Protein AF-A0A8T0YK72-F1 (afdb_monomer)

Sequence (171 aa):
MSLVPTEFSVIDPDNPVFKYQRIEADVVFGPHGKAESAHLMSRSHCRHVKTCTQYDDDDNNRLALYREMHGAYNKLGFDFPVVNTEVVSVFHGPELENRYKAALHVSIHSHHYVFLLGRLKDDSTRTSDPLVMETFVQIEDPAIFCKCMEWKHKKVEQLRRDYFAMTSAVM

Secondary structure (DSSP, 8-state):
--------EEE-TTSHHHHHHB-B-HHHHTTT--EEEEESS-HHHHHHSGGGGGGTT-GGGEEEE-HHHHHHHHTSSSSS--EEEEEEEEEEEEEETTEEEEEEEEEESSGGGHHHHTTB-TT-EE-SSTTEEEEEEEES-HHHHHHHHHHHHHHHHHHHHHHHHHHHHH-

Solvent-accessible surface area (backbone atoms only — not comparable to full-atom values): 9351 Å² total; per-residue (Å²): 135,86,81,72,79,78,90,58,50,77,44,55,77,88,36,67,51,43,70,30,24,26,54,55,28,71,75,78,31,56,99,77,51,59,31,29,48,39,57,38,44,43,56,68,55,15,71,72,36,79,94,35,41,80,44,54,86,35,69,48,25,43,35,24,28,48,65,67,59,39,17,33,50,69,32,54,95,45,96,41,41,41,35,47,47,46,78,74,47,69,55,91,60,59,78,52,96,72,13,27,41,33,36,27,40,44,33,43,76,48,80,91,51,48,70,61,65,75,42,36,30,90,87,41,42,80,52,95,48,93,51,33,33,37,41,55,32,42,34,75,44,66,69,58,25,52,54,20,36,52,50,31,33,55,50,40,54,48,47,39,51,55,49,53,55,52,57,63,73,76,109

Structure (mmCIF, N/CA/C/O backbone):
data_AF-A0A8T0YK72-F1
#
_entry.id   AF-A0A8T0YK72-F1
#
loop_
_atom_site.group_PDB
_atom_site.id
_atom_site.type_symbol
_atom_site.label_atom_id
_atom_site.label_alt_id
_atom_site.label_comp_id
_atom_site.label_asym_id
_atom_site.label_entity_id
_atom_site.label_seq_id
_atom_site.pdbx_PDB_ins_code
_atom_site.Cartn_x
_atom_site.Cartn_y
_atom_site.Cartn_z
_atom_site.occupancy
_atom_site.B_iso_or_equiv
_atom_site.auth_seq_id
_atom_site.auth_comp_id
_atom_site.auth_asym_id
_atom_site.auth_atom_id
_atom_site.pdbx_PDB_model_num
ATOM 1 N N . MET A 1 1 ? 28.582 -2.092 -0.113 1.00 34.97 1 MET A N 1
ATOM 2 C CA . MET A 1 1 ? 27.130 -2.367 -0.085 1.00 34.97 1 MET A CA 1
ATOM 3 C C . MET A 1 1 ? 26.725 -2.582 1.362 1.00 34.97 1 MET A C 1
ATOM 5 O O . MET A 1 1 ? 27.081 -3.604 1.929 1.00 34.97 1 MET A O 1
ATOM 9 N N . SER A 1 2 ? 26.086 -1.595 1.992 1.00 30.28 2 SER A N 1
ATOM 10 C CA . SER A 1 2 ? 25.522 -1.785 3.332 1.00 30.28 2 SER A CA 1
ATOM 11 C C . SER A 1 2 ? 24.206 -2.539 3.170 1.00 30.28 2 SER A C 1
ATOM 13 O O . SER A 1 2 ? 23.229 -1.974 2.680 1.00 30.28 2 SER A O 1
ATOM 15 N N . LEU A 1 3 ? 24.204 -3.831 3.499 1.00 39.84 3 LEU A N 1
ATOM 16 C CA . LEU A 1 3 ? 22.980 -4.600 3.700 1.00 39.84 3 LEU A CA 1
ATOM 17 C C . LEU A 1 3 ? 22.368 -4.109 5.011 1.00 39.84 3 LEU A C 1
ATOM 19 O O . LEU A 1 3 ? 22.617 -4.681 6.068 1.00 39.84 3 LEU A O 1
ATOM 23 N N . VAL A 1 4 ? 21.608 -3.015 4.959 1.00 42.59 4 VAL A N 1
ATOM 24 C CA . VAL A 1 4 ? 20.663 -2.725 6.037 1.00 42.59 4 VAL A CA 1
ATOM 25 C C . VAL A 1 4 ? 19.636 -3.855 5.964 1.00 42.59 4 VAL A C 1
ATOM 27 O O . VAL A 1 4 ? 18.968 -3.965 4.929 1.00 42.59 4 VAL A O 1
ATOM 30 N N . PRO A 1 5 ? 19.530 -4.736 6.977 1.00 42.62 5 PRO A N 1
ATOM 31 C CA . PRO A 1 5 ? 18.497 -5.755 6.979 1.00 42.62 5 PRO A CA 1
ATOM 32 C C . PRO A 1 5 ? 17.178 -5.007 6.879 1.00 42.62 5 PRO A C 1
ATOM 34 O O . PRO A 1 5 ? 16.877 -4.144 7.705 1.00 42.62 5 PRO A O 1
ATOM 37 N N . THR A 1 6 ? 16.424 -5.263 5.820 1.00 51.03 6 THR A N 1
ATOM 38 C CA . THR A 1 6 ? 15.065 -4.750 5.768 1.00 51.03 6 THR A CA 1
ATOM 39 C C . THR A 1 6 ? 14.299 -5.563 6.801 1.00 51.03 6 THR A C 1
ATOM 41 O O . THR A 1 6 ? 14.058 -6.745 6.584 1.00 51.03 6 THR A O 1
ATOM 44 N N . GLU A 1 7 ? 14.009 -4.979 7.965 1.00 63.78 7 GLU A N 1
ATOM 45 C CA . GLU A 1 7 ? 13.129 -5.598 8.957 1.00 63.78 7 GLU A CA 1
ATOM 46 C C . GLU A 1 7 ? 11.706 -5.590 8.397 1.00 63.78 7 GLU A C 1
ATOM 48 O O . GLU A 1 7 ? 10.920 -4.687 8.667 1.00 63.78 7 GLU A O 1
ATOM 53 N N . PHE A 1 8 ? 11.394 -6.580 7.571 1.00 70.19 8 PHE A N 1
ATOM 54 C CA . PHE A 1 8 ? 10.028 -6.919 7.221 1.00 70.19 8 PHE A CA 1
ATOM 55 C C . PHE A 1 8 ? 9.645 -8.190 7.960 1.00 70.19 8 PHE A C 1
ATOM 57 O O . PHE A 1 8 ? 10.451 -9.111 8.110 1.00 70.19 8 PHE A O 1
ATOM 64 N N . SER A 1 9 ? 8.414 -8.233 8.451 1.00 83.38 9 SER A N 1
ATOM 65 C CA . SER A 1 9 ? 7.821 -9.478 8.914 1.00 83.38 9 SER A CA 1
ATOM 66 C C . SER A 1 9 ? 7.068 -10.113 7.762 1.00 83.38 9 SER A C 1
ATOM 68 O O . SER A 1 9 ? 6.459 -9.439 6.933 1.00 83.38 9 SER A O 1
ATOM 70 N N . VAL A 1 10 ? 7.127 -11.432 7.709 1.00 89.88 10 VAL A N 1
ATOM 71 C CA . VAL A 1 10 ? 6.297 -12.209 6.807 1.00 89.88 10 VAL A CA 1
ATOM 72 C C . VAL A 1 10 ? 4.983 -12.501 7.523 1.00 89.88 10 VAL A C 1
ATOM 74 O O . VAL A 1 10 ? 5.008 -12.867 8.698 1.00 89.88 10 VAL A O 1
ATOM 77 N N . ILE A 1 11 ? 3.858 -12.315 6.839 1.00 90.56 11 ILE A N 1
ATOM 78 C CA . ILE A 1 11 ? 2.520 -12.533 7.392 1.00 90.56 11 ILE A CA 1
ATOM 79 C C . ILE A 1 11 ? 1.804 -13.650 6.638 1.00 90.56 11 ILE A C 1
ATOM 81 O O . ILE A 1 11 ? 1.929 -13.784 5.417 1.00 90.56 11 ILE A O 1
ATOM 85 N N . ASP A 1 12 ? 1.074 -14.460 7.398 1.00 87.62 12 ASP A N 1
ATOM 86 C CA . ASP A 1 12 ? 0.291 -15.573 6.873 1.00 87.62 12 ASP A CA 1
ATOM 87 C C . ASP A 1 12 ? -1.032 -15.084 6.254 1.00 87.62 12 ASP A C 1
ATOM 89 O O . ASP A 1 12 ? -1.511 -14.004 6.614 1.00 87.62 12 ASP A O 1
ATOM 93 N N . PRO A 1 13 ? -1.659 -15.870 5.359 1.00 86.56 13 PRO A N 1
ATOM 94 C CA . PRO A 1 13 ? -2.922 -15.491 4.723 1.00 86.56 13 PRO A CA 1
ATOM 95 C C . PRO A 1 13 ? -4.079 -15.207 5.694 1.00 86.56 13 PRO A C 1
ATOM 97 O O . PRO A 1 13 ? -4.943 -14.387 5.395 1.00 86.56 13 PRO A O 1
ATOM 100 N N . ASP A 1 14 ? -4.080 -15.836 6.873 1.00 88.19 14 ASP A N 1
ATOM 101 C CA . ASP A 1 14 ? -5.103 -15.617 7.906 1.00 88.19 14 ASP A CA 1
ATOM 102 C C . ASP A 1 14 ? -4.884 -14.320 8.709 1.00 88.19 14 ASP A C 1
ATOM 104 O O . ASP A 1 14 ? -5.720 -13.938 9.530 1.00 88.19 14 ASP A O 1
ATOM 108 N N . ASN A 1 15 ? -3.765 -13.619 8.497 1.00 92.38 15 ASN A N 1
ATOM 109 C CA . ASN A 1 15 ? -3.479 -12.364 9.180 1.00 92.38 15 ASN A CA 1
ATOM 110 C C . ASN A 1 15 ? -4.434 -11.244 8.695 1.00 92.38 15 ASN A C 1
ATOM 112 O O . ASN A 1 15 ? -4.594 -11.063 7.482 1.00 92.38 15 ASN A O 1
ATOM 116 N N . PRO A 1 16 ? -5.016 -10.427 9.597 1.00 93.69 16 PRO A N 1
ATOM 117 C CA . PRO A 1 16 ? -5.912 -9.333 9.213 1.00 93.69 16 PRO A CA 1
ATOM 118 C C . PRO A 1 16 ? -5.304 -8.342 8.211 1.00 93.69 16 PRO A C 1
ATOM 120 O O . PRO A 1 16 ? -5.992 -7.900 7.290 1.00 93.69 16 PRO A O 1
ATOM 123 N N . VAL A 1 17 ? -4.009 -8.034 8.320 1.00 95.44 17 VAL A N 1
ATOM 124 C CA . VAL A 1 17 ? -3.311 -7.151 7.373 1.00 95.44 17 VAL A CA 1
ATOM 125 C C . VAL A 1 17 ? -3.292 -7.765 5.971 1.00 95.44 17 VAL A C 1
ATOM 127 O O . VAL A 1 17 ? -3.495 -7.049 4.993 1.00 95.44 17 VAL A O 1
ATOM 130 N N . PHE A 1 18 ? -3.121 -9.085 5.844 1.00 95.06 18 PHE A N 1
ATOM 131 C CA . PHE A 1 18 ? -3.211 -9.762 4.547 1.00 95.06 18 PHE A CA 1
ATOM 132 C C . PHE A 1 18 ? -4.634 -9.722 3.986 1.00 95.06 18 PHE A C 1
ATOM 134 O O . PHE A 1 18 ? -4.842 -9.318 2.841 1.00 95.06 18 PHE A O 1
ATOM 141 N N . LYS A 1 19 ? -5.624 -10.095 4.802 1.00 93.69 19 LYS A N 1
ATOM 142 C CA . LYS A 1 19 ? -7.023 -10.183 4.369 1.00 93.69 19 LYS A CA 1
ATOM 143 C C . LYS A 1 19 ? -7.584 -8.825 3.936 1.00 93.69 19 LYS A C 1
ATOM 145 O O . LYS A 1 19 ? -8.296 -8.740 2.937 1.00 93.69 19 LYS A O 1
ATOM 150 N N . TYR A 1 20 ? -7.249 -7.762 4.665 1.00 96.38 20 TYR A N 1
ATOM 151 C CA . TYR A 1 20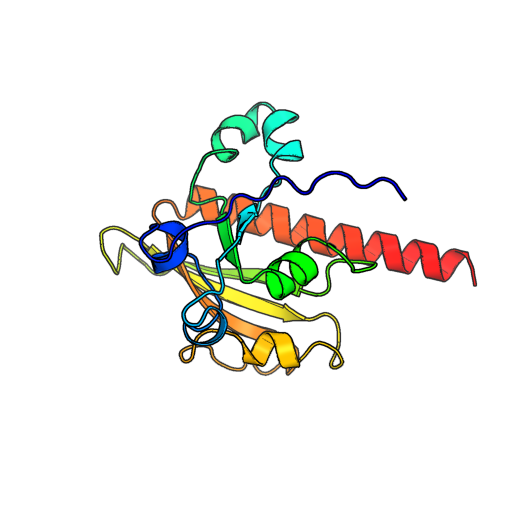 ? -7.904 -6.462 4.521 1.00 96.38 20 TYR A CA 1
ATOM 152 C C . TYR A 1 20 ? -7.025 -5.381 3.891 1.00 96.38 20 TYR A C 1
ATOM 154 O O . TYR A 1 20 ? -7.535 -4.522 3.173 1.00 96.38 20 TYR A O 1
ATOM 162 N N . GLN A 1 21 ? -5.708 -5.435 4.096 1.00 97.25 21 GLN A N 1
ATOM 163 C CA . GLN A 1 21 ? -4.766 -4.370 3.723 1.00 97.25 21 GLN A CA 1
ATOM 164 C C . GLN A 1 21 ? -3.734 -4.810 2.682 1.00 97.25 21 GLN A C 1
ATOM 166 O O . GLN A 1 21 ? -2.643 -4.258 2.566 1.00 97.25 21 GLN A O 1
ATOM 171 N N . ARG A 1 22 ? -4.080 -5.806 1.879 1.00 96.62 22 ARG A N 1
ATOM 172 C CA . ARG A 1 22 ? -3.353 -6.162 0.663 1.00 96.62 22 ARG A CA 1
ATOM 173 C C . ARG A 1 22 ? -3.847 -5.341 -0.520 1.00 96.62 22 ARG A C 1
ATOM 175 O O . ARG A 1 22 ? -5.020 -4.987 -0.542 1.00 96.62 22 ARG A O 1
ATOM 182 N N . ILE A 1 23 ? -3.001 -5.103 -1.520 1.00 97.75 23 ILE A N 1
ATOM 183 C CA . ILE A 1 23 ? -3.393 -4.460 -2.796 1.00 97.75 23 ILE A CA 1
ATOM 184 C C . ILE A 1 23 ? -3.250 -5.377 -4.022 1.00 97.75 23 ILE A C 1
ATOM 186 O O . ILE A 1 23 ? -3.804 -5.082 -5.075 1.00 97.75 23 ILE A O 1
ATOM 190 N N . GLU A 1 24 ? -2.523 -6.485 -3.892 1.00 97.31 24 GLU A N 1
ATOM 191 C CA . GLU A 1 24 ? -2.301 -7.481 -4.948 1.00 97.31 24 GLU A CA 1
ATOM 192 C C . GLU A 1 24 ? -3.342 -8.612 -4.914 1.00 97.31 24 GLU A C 1
ATOM 194 O O . GLU A 1 24 ? -3.945 -8.866 -3.874 1.00 97.31 24 GLU A O 1
ATOM 199 N N . ALA A 1 25 ? -3.554 -9.298 -6.038 1.00 95.38 25 ALA A N 1
ATOM 200 C CA . ALA A 1 25 ? -4.477 -10.429 -6.158 1.00 95.38 25 ALA A CA 1
ATOM 201 C C . ALA A 1 25 ? -3.976 -11.699 -5.434 1.00 95.38 25 ALA A C 1
ATOM 203 O O . ALA A 1 25 ? -2.774 -11.889 -5.243 1.00 95.38 25 ALA A O 1
ATOM 204 N N . ASP A 1 26 ? -4.885 -12.619 -5.074 1.00 92.06 26 ASP A N 1
ATOM 205 C CA . ASP A 1 26 ? -4.550 -13.853 -4.319 1.00 92.06 26 ASP A CA 1
ATOM 206 C C . ASP A 1 26 ? -3.592 -14.760 -5.070 1.00 92.06 26 ASP A C 1
ATOM 208 O O . ASP A 1 26 ? -2.653 -15.311 -4.490 1.00 92.06 26 ASP A O 1
ATOM 212 N N . VAL A 1 27 ? -3.766 -14.836 -6.387 1.00 91.38 27 VAL A N 1
ATOM 213 C CA . VAL A 1 27 ? -2.925 -15.648 -7.265 1.00 91.38 27 VAL A CA 1
ATOM 214 C C . VAL A 1 27 ? -1.447 -15.247 -7.219 1.00 91.38 27 VAL A C 1
ATOM 216 O O . VAL A 1 27 ? -0.590 -16.098 -7.445 1.00 91.38 27 VAL A O 1
ATOM 219 N N . VAL A 1 28 ? -1.130 -13.993 -6.868 1.00 91.81 28 VAL A N 1
ATOM 220 C CA . VAL A 1 28 ? 0.257 -13.509 -6.747 1.00 91.81 28 VAL A CA 1
ATOM 221 C C . VAL A 1 28 ? 0.996 -14.223 -5.614 1.00 91.81 28 VAL A C 1
ATOM 223 O O . VAL A 1 28 ? 2.198 -14.464 -5.709 1.00 91.81 28 VAL A O 1
ATOM 226 N N . PHE A 1 29 ? 0.277 -14.598 -4.556 1.00 90.75 29 PHE A N 1
ATOM 227 C CA . PHE A 1 29 ? 0.847 -15.266 -3.391 1.00 90.75 29 PHE A CA 1
ATOM 228 C C . PHE A 1 29 ? 0.832 -16.791 -3.557 1.00 90.75 29 PHE A C 1
ATOM 230 O O . PHE A 1 29 ? 1.713 -17.464 -3.040 1.00 90.75 29 PHE A O 1
ATOM 237 N N . GLY A 1 30 ? -0.074 -17.362 -4.357 1.00 78.38 30 GLY A N 1
ATOM 238 C CA . GLY A 1 30 ? -0.092 -18.803 -4.634 1.00 78.38 30 GLY A CA 1
ATOM 239 C C . GLY A 1 30 ? -0.092 -19.678 -3.359 1.00 78.38 30 GLY A C 1
ATOM 240 O O . GLY A 1 30 ? -0.423 -19.205 -2.275 1.00 78.38 30 GLY A O 1
ATOM 241 N N . PRO A 1 31 ? 0.285 -20.968 -3.444 1.00 69.31 31 PRO A N 1
ATOM 242 C CA . PRO A 1 31 ? 0.279 -21.871 -2.284 1.00 69.31 31 PRO A CA 1
ATOM 243 C C . PRO A 1 31 ? 1.476 -21.692 -1.330 1.00 69.31 31 PRO A C 1
ATOM 245 O O . PRO A 1 31 ? 1.493 -22.273 -0.246 1.00 69.31 31 PRO A O 1
ATOM 248 N N . HIS A 1 32 ? 2.510 -20.947 -1.737 1.00 62.41 32 HIS A N 1
ATOM 249 C CA . HIS A 1 32 ? 3.785 -20.849 -1.007 1.00 62.41 32 HIS A CA 1
ATOM 250 C C . HIS A 1 32 ? 4.344 -19.429 -0.896 1.00 62.41 32 HIS A C 1
ATOM 252 O O . HIS A 1 32 ? 5.274 -19.197 -0.121 1.00 62.41 32 HIS A O 1
ATOM 258 N N . GLY A 1 33 ? 3.839 -18.491 -1.692 1.00 66.38 33 GLY A N 1
ATOM 259 C CA . GLY A 1 33 ? 4.234 -17.097 -1.607 1.00 66.38 33 GLY A CA 1
ATOM 260 C C . GLY A 1 33 ? 3.664 -16.498 -0.335 1.00 66.38 33 GLY A C 1
ATOM 261 O O . GLY A 1 33 ? 2.507 -16.706 0.024 1.00 66.38 33 GLY A O 1
ATOM 262 N N . LYS A 1 34 ? 4.520 -15.777 0.376 1.00 85.81 34 LYS A N 1
ATOM 263 C CA . LYS A 1 34 ? 4.158 -15.135 1.628 1.00 85.81 34 LYS A CA 1
ATOM 264 C C . LYS A 1 34 ? 4.135 -13.632 1.422 1.00 85.81 34 LYS A C 1
ATOM 266 O O . LYS A 1 34 ? 4.964 -13.099 0.682 1.00 85.81 34 LYS A O 1
ATOM 271 N N . ALA A 1 35 ? 3.184 -12.964 2.059 1.00 93.75 35 ALA A N 1
ATOM 272 C CA . ALA A 1 35 ? 3.159 -11.516 2.062 1.00 93.75 35 ALA A CA 1
ATOM 273 C C . ALA A 1 35 ? 4.162 -10.971 3.071 1.00 93.75 35 ALA A C 1
ATOM 275 O O . ALA A 1 35 ? 4.370 -11.534 4.145 1.00 93.75 35 ALA A O 1
ATOM 276 N N . GLU A 1 36 ? 4.767 -9.851 2.721 1.00 94.69 36 GLU A N 1
ATOM 277 C CA . GLU A 1 36 ? 5.591 -9.056 3.610 1.00 94.69 36 GLU A CA 1
ATOM 278 C C . GLU A 1 36 ? 4.731 -7.914 4.167 1.00 94.69 36 GLU A C 1
ATOM 280 O O . GLU A 1 36 ? 3.979 -7.260 3.439 1.00 94.69 36 GLU A O 1
ATOM 285 N N . SER A 1 37 ? 4.826 -7.688 5.477 1.00 94.25 37 SER A N 1
ATOM 286 C CA . SER A 1 37 ? 4.214 -6.551 6.158 1.00 94.25 37 SER A CA 1
ATOM 287 C C . SER A 1 37 ? 5.046 -5.308 5.864 1.00 94.25 37 SER A C 1
ATOM 289 O O . SER A 1 37 ? 6.098 -5.076 6.466 1.00 94.25 37 SER A O 1
ATOM 291 N N . ALA A 1 38 ? 4.597 -4.526 4.890 1.00 95.12 38 ALA A N 1
ATOM 292 C CA . ALA A 1 38 ? 5.262 -3.313 4.461 1.00 95.12 38 ALA A CA 1
ATOM 293 C C . ALA A 1 38 ? 4.779 -2.126 5.298 1.00 95.12 38 ALA A C 1
ATOM 295 O O . ALA A 1 38 ? 3.615 -1.731 5.219 1.00 95.12 38 ALA A O 1
ATOM 296 N N . HIS A 1 39 ? 5.680 -1.523 6.074 1.00 95.88 39 HIS A N 1
ATOM 297 C CA . HIS A 1 39 ? 5.412 -0.255 6.752 1.00 95.88 39 HIS A CA 1
ATOM 298 C C . HIS A 1 39 ? 5.133 0.870 5.753 1.00 95.88 39 HIS A C 1
ATOM 300 O O . HIS A 1 39 ? 5.925 1.109 4.837 1.00 95.88 39 HIS A O 1
ATOM 306 N N . LEU A 1 40 ? 4.063 1.624 6.002 1.00 97.06 40 LEU A N 1
ATOM 307 C CA . LEU A 1 40 ? 3.802 2.895 5.335 1.00 97.06 40 LEU A CA 1
ATOM 308 C C . LEU A 1 40 ? 4.736 3.969 5.906 1.00 97.06 40 LEU A C 1
ATOM 310 O O . LEU A 1 40 ? 5.668 4.425 5.246 1.00 97.06 40 LEU A O 1
ATOM 314 N N . MET A 1 41 ? 4.560 4.311 7.178 1.00 96.44 41 MET A N 1
ATOM 315 C CA . MET A 1 41 ? 5.515 5.067 7.973 1.00 96.44 41 MET A CA 1
ATOM 316 C C . MET A 1 41 ? 6.587 4.128 8.509 1.00 96.44 41 MET A C 1
ATOM 318 O O . MET A 1 41 ? 6.298 3.206 9.271 1.00 96.44 41 MET A O 1
ATOM 322 N N . SER A 1 42 ? 7.835 4.347 8.090 1.00 92.56 42 SER A N 1
ATOM 323 C CA . SER A 1 42 ? 8.904 3.387 8.360 1.00 92.56 42 SER A CA 1
ATOM 324 C C . SER A 1 42 ? 9.141 3.198 9.857 1.00 92.56 42 SER A C 1
ATOM 326 O O . SER A 1 42 ? 9.156 4.165 10.620 1.00 92.56 42 SER A O 1
ATOM 328 N N . ARG A 1 43 ? 9.440 1.959 10.261 1.00 91.06 43 ARG A N 1
ATOM 329 C CA . ARG A 1 43 ? 9.857 1.615 11.628 1.00 91.06 43 ARG A CA 1
ATOM 330 C C . ARG A 1 43 ? 10.936 2.552 12.169 1.00 91.06 43 ARG A C 1
ATOM 332 O O . ARG A 1 43 ? 10.852 3.030 13.296 1.00 91.06 43 ARG A O 1
ATOM 339 N N . SER A 1 44 ? 11.936 2.867 11.342 1.00 91.12 44 SER A N 1
ATOM 340 C CA . SER A 1 44 ? 12.977 3.828 11.711 1.00 91.12 44 SER A CA 1
ATOM 341 C C . SER A 1 44 ? 12.377 5.198 12.046 1.00 91.12 44 SER A C 1
ATOM 343 O O . SER A 1 44 ? 12.675 5.745 13.102 1.00 91.12 44 SER A O 1
ATOM 345 N N . HIS A 1 45 ? 11.477 5.740 11.224 1.00 92.62 45 HIS A N 1
ATOM 346 C CA . HIS A 1 45 ? 10.844 7.022 11.529 1.00 92.62 45 HIS A CA 1
ATOM 347 C C . HIS A 1 45 ? 9.996 6.967 12.809 1.00 92.62 45 HIS A C 1
ATOM 349 O O . HIS A 1 45 ? 10.152 7.833 13.669 1.00 92.62 45 HIS A O 1
ATOM 355 N N . CYS A 1 46 ? 9.174 5.927 12.981 1.00 92.62 46 CYS A N 1
ATOM 356 C CA . CYS A 1 46 ? 8.331 5.749 14.168 1.00 92.62 46 CYS A CA 1
ATOM 357 C C . CYS A 1 46 ? 9.145 5.670 15.470 1.00 92.62 46 CYS A C 1
ATOM 359 O O . CYS A 1 46 ? 8.744 6.227 16.492 1.00 92.62 46 CYS A O 1
ATOM 361 N N . ARG A 1 47 ? 10.318 5.028 15.436 1.00 90.56 47 ARG A N 1
ATOM 362 C CA . ARG A 1 47 ? 11.203 4.898 16.606 1.00 90.56 47 ARG A CA 1
ATOM 363 C C . ARG A 1 47 ? 11.985 6.171 16.927 1.00 90.56 47 ARG A C 1
ATOM 365 O O . ARG A 1 47 ? 12.252 6.435 18.095 1.00 90.56 47 ARG A O 1
ATOM 372 N N . HIS A 1 48 ? 12.351 6.966 15.920 1.00 92.31 48 HIS A N 1
ATOM 373 C CA . HIS A 1 48 ? 13.121 8.200 16.129 1.00 92.31 48 HIS A CA 1
ATOM 374 C C . HIS A 1 48 ? 12.239 9.418 16.446 1.00 92.31 48 HIS A C 1
ATOM 376 O O . HIS A 1 48 ? 12.690 10.346 17.117 1.00 92.31 48 HIS A O 1
ATOM 382 N N . VAL A 1 49 ? 10.985 9.434 15.987 1.00 92.69 49 VAL A N 1
ATOM 383 C CA . VAL A 1 49 ? 10.043 10.535 16.221 1.00 92.69 49 VAL A CA 1
ATOM 384 C C . VAL A 1 49 ? 9.037 10.124 17.292 1.00 92.69 49 VAL A C 1
ATOM 386 O O . VAL A 1 49 ? 8.138 9.331 17.033 1.00 92.69 49 VAL A O 1
ATOM 389 N N . LYS A 1 50 ? 9.155 10.699 18.498 1.00 88.38 50 LYS A N 1
ATOM 390 C CA . LYS A 1 50 ? 8.341 10.323 19.676 1.00 88.38 50 LYS A CA 1
ATOM 391 C C . LYS A 1 50 ? 6.829 10.322 19.425 1.00 88.38 50 LYS A C 1
ATOM 393 O O . LYS A 1 50 ? 6.122 9.469 19.943 1.00 88.38 50 LYS A O 1
ATOM 398 N N . THR A 1 51 ? 6.321 11.266 18.635 1.00 91.38 51 THR A N 1
ATOM 399 C CA . THR A 1 51 ? 4.886 11.367 18.308 1.00 91.38 51 THR A CA 1
ATOM 400 C C . THR A 1 51 ? 4.405 10.300 17.320 1.00 91.38 51 THR A C 1
ATOM 402 O O . THR A 1 51 ? 3.202 10.171 17.096 1.00 91.38 51 THR A O 1
ATOM 405 N N . CYS A 1 52 ? 5.325 9.535 16.731 1.00 92.56 52 CYS A N 1
ATOM 406 C CA . CYS A 1 52 ? 5.052 8.489 15.751 1.00 92.56 52 CYS A CA 1
ATOM 407 C C . CYS A 1 52 ? 5.295 7.074 16.290 1.00 92.56 52 CYS A C 1
ATOM 409 O O . CYS A 1 52 ? 4.996 6.115 15.589 1.00 92.56 52 CYS A O 1
ATOM 411 N N . THR A 1 53 ? 5.799 6.915 17.519 1.00 91.69 53 THR A N 1
ATOM 412 C CA . THR A 1 53 ? 6.089 5.592 18.104 1.00 91.69 53 THR A CA 1
ATOM 413 C C . THR A 1 53 ? 4.848 4.706 18.174 1.00 91.69 53 THR A C 1
ATOM 415 O O . THR A 1 53 ? 4.937 3.517 17.895 1.00 91.69 53 THR A O 1
ATOM 418 N N . GLN A 1 54 ? 3.684 5.304 18.431 1.00 91.88 54 GLN A N 1
ATOM 419 C CA . GLN A 1 54 ? 2.391 4.613 18.432 1.00 91.88 54 GLN A CA 1
ATOM 420 C C . GLN A 1 54 ? 2.037 3.938 17.094 1.00 91.88 54 GLN A C 1
ATOM 422 O O . GLN A 1 54 ? 1.229 3.025 17.087 1.00 91.88 54 GLN A O 1
ATOM 427 N N . TYR A 1 55 ? 2.649 4.349 15.977 1.00 94.12 55 TYR A N 1
ATOM 428 C CA . TYR A 1 55 ? 2.391 3.761 14.661 1.00 94.12 55 TYR A CA 1
ATOM 429 C C . TYR A 1 55 ? 3.325 2.591 14.324 1.00 94.12 55 TYR A C 1
ATOM 431 O O . TYR A 1 55 ? 3.101 1.927 13.313 1.00 94.12 55 TYR A O 1
ATOM 439 N N . ASP A 1 56 ? 4.408 2.345 15.083 1.00 92.88 56 ASP A N 1
ATOM 440 C CA . ASP A 1 56 ? 5.376 1.291 14.718 1.00 92.88 56 ASP A CA 1
ATOM 441 C C . ASP A 1 56 ? 4.689 -0.072 14.668 1.00 92.88 56 ASP A C 1
ATOM 443 O O . ASP A 1 56 ? 4.842 -0.761 13.670 1.00 92.88 56 ASP A O 1
ATOM 447 N N . ASP A 1 57 ? 3.857 -0.409 15.653 1.00 92.25 57 ASP A N 1
ATOM 448 C CA . ASP A 1 57 ? 3.179 -1.710 15.750 1.00 92.25 57 ASP A CA 1
ATOM 449 C C . ASP A 1 57 ? 1.681 -1.659 15.381 1.00 92.25 57 ASP A C 1
ATOM 451 O O . ASP A 1 57 ? 0.962 -2.625 15.610 1.00 92.25 57 ASP A O 1
ATOM 455 N N . ASP A 1 58 ? 1.209 -0.550 14.799 1.00 95.56 58 ASP A N 1
ATOM 456 C CA . ASP A 1 58 ? -0.189 -0.393 14.375 1.00 95.56 58 ASP A CA 1
ATOM 457 C C . ASP A 1 58 ? -0.422 -1.017 12.989 1.00 95.56 58 ASP A C 1
ATOM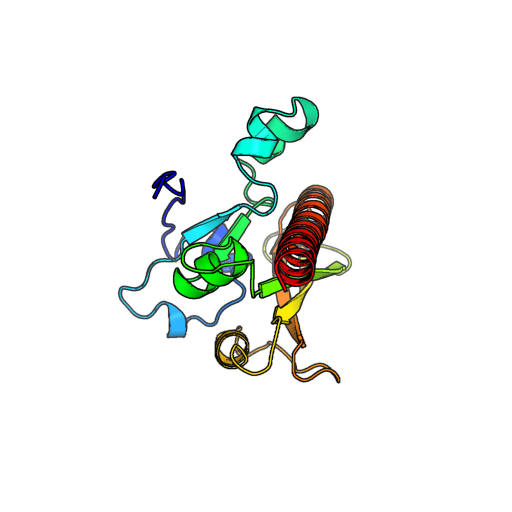 459 O O . ASP A 1 58 ? 0.285 -0.699 12.023 1.00 95.56 58 ASP A O 1
ATOM 463 N N . ASP A 1 59 ? -1.437 -1.875 12.872 1.00 95.88 59 ASP A N 1
ATOM 464 C CA . ASP A 1 59 ? -1.801 -2.521 11.611 1.00 95.88 59 ASP A CA 1
ATOM 465 C C . ASP A 1 59 ? -2.210 -1.497 10.544 1.00 95.88 59 ASP A C 1
ATOM 467 O O . ASP A 1 59 ? -1.860 -1.667 9.379 1.00 95.88 59 ASP A O 1
ATOM 471 N N . ASN A 1 60 ? -2.829 -0.368 10.905 1.00 97.31 60 ASN A N 1
ATOM 472 C CA . ASN A 1 60 ? -3.169 0.716 9.971 1.00 97.31 60 ASN A CA 1
ATOM 473 C C . ASN A 1 60 ? -1.923 1.412 9.392 1.00 97.31 60 ASN A C 1
ATOM 475 O O . ASN A 1 60 ? -2.020 2.194 8.451 1.00 97.31 60 ASN A O 1
ATOM 479 N N . ASN A 1 61 ? -0.727 1.122 9.907 1.00 97.56 61 ASN A N 1
ATOM 480 C CA . ASN A 1 61 ? 0.539 1.556 9.325 1.00 97.56 61 ASN A CA 1
ATOM 481 C C . ASN A 1 61 ? 1.143 0.505 8.366 1.00 97.56 61 ASN A C 1
ATOM 483 O O . ASN A 1 61 ? 2.349 0.528 8.094 1.00 97.56 61 ASN A O 1
ATOM 487 N N . ARG A 1 62 ? 0.350 -0.454 7.870 1.00 97.06 62 ARG A N 1
ATOM 488 C CA . ARG A 1 62 ? 0.829 -1.560 7.030 1.00 97.06 62 ARG A CA 1
ATOM 489 C C . ARG A 1 62 ? 0.063 -1.725 5.726 1.00 97.06 62 ARG A C 1
ATOM 491 O O . ARG A 1 62 ? -1.142 -1.505 5.648 1.00 97.06 62 ARG A O 1
ATOM 498 N N . LEU A 1 63 ? 0.775 -2.225 4.723 1.00 97.50 63 LEU A N 1
ATOM 499 C CA . LEU A 1 63 ? 0.194 -2.963 3.607 1.00 97.50 63 LEU A CA 1
ATOM 500 C C . LEU A 1 63 ? 0.777 -4.376 3.584 1.00 97.50 63 LEU A C 1
ATOM 502 O O . LEU A 1 63 ? 1.944 -4.580 3.917 1.00 97.50 63 LEU A O 1
ATOM 506 N N . ALA A 1 64 ? -0.021 -5.342 3.150 1.00 96.88 64 ALA A N 1
ATOM 507 C CA . ALA A 1 64 ? 0.452 -6.675 2.808 1.00 96.88 64 ALA A CA 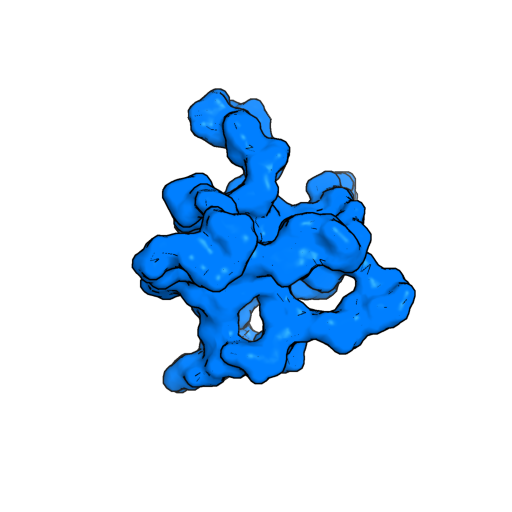1
ATOM 508 C C . ALA A 1 64 ? 0.869 -6.701 1.335 1.00 96.88 64 ALA A C 1
ATOM 510 O O . ALA A 1 64 ? 0.021 -6.558 0.451 1.00 96.88 64 ALA A O 1
ATOM 511 N N . LEU A 1 65 ? 2.162 -6.876 1.071 1.00 96.56 65 LEU A N 1
ATOM 512 C CA . LEU A 1 65 ? 2.722 -6.822 -0.280 1.00 96.56 65 LEU A CA 1
ATOM 513 C C . LEU A 1 65 ? 3.514 -8.091 -0.592 1.00 96.56 65 LEU A C 1
ATOM 515 O O . LEU A 1 65 ? 4.205 -8.638 0.265 1.00 96.56 65 LEU A O 1
ATOM 519 N N . TYR A 1 66 ? 3.462 -8.548 -1.836 1.00 95.00 66 TYR A N 1
ATOM 520 C CA . TYR A 1 66 ? 4.405 -9.529 -2.346 1.00 95.00 66 TYR A CA 1
ATOM 521 C C . TYR A 1 66 ? 5.804 -8.911 -2.389 1.00 95.00 66 TYR A C 1
ATOM 523 O O . TYR A 1 66 ? 5.964 -7.715 -2.637 1.00 95.00 66 TYR A O 1
ATOM 531 N N . ARG A 1 67 ? 6.837 -9.734 -2.187 1.00 92.62 67 ARG A N 1
ATOM 532 C CA . ARG A 1 67 ? 8.236 -9.293 -2.054 1.00 92.62 67 ARG A CA 1
ATOM 533 C C . ARG A 1 67 ? 8.687 -8.304 -3.130 1.00 92.62 67 ARG A C 1
ATOM 535 O O . ARG A 1 67 ? 9.384 -7.336 -2.840 1.00 92.62 67 ARG A O 1
ATOM 542 N N . GLU A 1 68 ? 8.315 -8.538 -4.385 1.00 93.12 68 GLU A N 1
ATOM 543 C CA . GLU A 1 68 ? 8.724 -7.659 -5.485 1.00 93.12 68 GLU A CA 1
ATOM 544 C C . GLU A 1 68 ? 7.983 -6.314 -5.470 1.00 93.12 68 GLU A C 1
ATOM 546 O O . GLU A 1 68 ? 8.616 -5.278 -5.662 1.00 93.12 68 GLU A O 1
ATOM 551 N N . MET A 1 69 ? 6.679 -6.305 -5.165 1.00 96.31 69 MET A N 1
ATOM 552 C CA . MET A 1 69 ? 5.909 -5.070 -4.977 1.00 96.31 69 MET A CA 1
ATOM 553 C C . MET A 1 69 ? 6.433 -4.285 -3.771 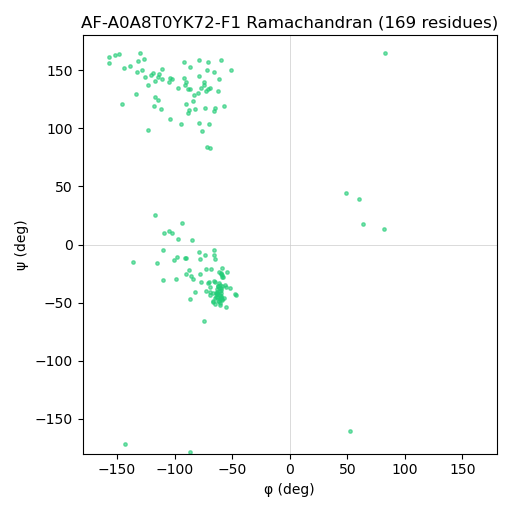1.00 96.31 69 MET A C 1
ATOM 555 O O . MET A 1 69 ? 6.633 -3.072 -3.843 1.00 96.31 69 MET A O 1
ATOM 559 N N . HIS A 1 70 ? 6.741 -4.981 -2.677 1.00 95.75 70 HIS A N 1
ATOM 560 C CA . HIS A 1 70 ? 7.354 -4.377 -1.506 1.00 95.75 70 HIS A CA 1
ATOM 561 C C . HIS A 1 70 ? 8.714 -3.751 -1.838 1.00 95.75 70 HIS A C 1
ATOM 563 O O . HIS A 1 70 ? 8.965 -2.596 -1.486 1.00 95.75 70 HIS A O 1
ATOM 569 N N . GLY A 1 71 ? 9.572 -4.464 -2.571 1.00 94.94 71 GLY A N 1
ATOM 570 C CA . GLY A 1 71 ? 10.864 -3.937 -2.998 1.00 94.94 71 GLY A CA 1
ATOM 571 C C . GLY A 1 71 ? 10.737 -2.728 -3.917 1.00 94.94 71 GLY A C 1
ATOM 572 O O . GLY A 1 71 ? 11.409 -1.718 -3.701 1.00 94.94 71 GLY A O 1
ATOM 573 N N . ALA A 1 72 ? 9.800 -2.775 -4.860 1.00 96.44 72 ALA A N 1
ATOM 574 C CA . ALA A 1 72 ? 9.465 -1.658 -5.730 1.00 96.44 72 ALA A CA 1
ATOM 575 C C . ALA A 1 72 ? 8.974 -0.423 -4.949 1.00 96.44 72 ALA A C 1
ATOM 577 O O . ALA A 1 72 ? 9.288 0.712 -5.313 1.00 96.44 72 ALA A O 1
ATOM 578 N N . TYR A 1 73 ? 8.249 -0.627 -3.848 1.00 96.44 73 TYR A N 1
ATOM 579 C CA . TYR A 1 73 ? 7.698 0.439 -3.011 1.00 96.44 73 TYR A CA 1
ATOM 580 C C . TYR A 1 73 ? 8.691 0.998 -1.978 1.00 96.44 73 TYR A C 1
ATOM 582 O O . TYR A 1 73 ? 8.624 2.174 -1.612 1.00 96.44 73 TYR A O 1
ATOM 590 N N . ASN A 1 74 ? 9.636 0.180 -1.503 1.00 94.12 74 ASN A N 1
ATOM 591 C CA . ASN A 1 74 ? 10.619 0.539 -0.472 1.00 94.12 74 ASN A CA 1
ATOM 592 C C . ASN A 1 74 ? 12.058 0.685 -0.983 1.00 94.12 74 ASN A C 1
ATOM 594 O O . ASN A 1 74 ? 12.965 0.862 -0.171 1.00 94.12 74 ASN A O 1
ATOM 598 N N . LYS A 1 75 ? 12.277 0.678 -2.306 1.00 93.12 75 LYS A N 1
ATOM 599 C CA . LYS A 1 75 ? 13.617 0.749 -2.915 1.00 93.12 75 LYS A CA 1
ATOM 600 C C . LYS A 1 75 ? 14.502 -0.443 -2.481 1.00 93.12 75 LYS A C 1
ATOM 602 O O . LYS A 1 75 ? 15.694 -0.310 -2.222 1.00 93.12 75 LYS A O 1
ATOM 607 N N . LEU A 1 76 ? 13.932 -1.641 -2.372 1.00 90.62 76 LEU A N 1
ATOM 608 C CA . LEU A 1 76 ? 14.698 -2.850 -2.047 1.00 90.62 76 LEU A CA 1
ATOM 609 C C . LEU A 1 76 ? 15.078 -3.547 -3.350 1.00 90.62 76 LEU A C 1
ATOM 611 O O . LEU A 1 76 ? 14.234 -4.162 -3.994 1.00 90.62 76 LEU A O 1
ATOM 615 N N . GLY A 1 77 ? 16.342 -3.405 -3.752 1.00 88.19 77 GLY A N 1
ATOM 616 C CA . GLY A 1 77 ? 16.814 -3.874 -5.060 1.00 88.19 77 GLY A CA 1
ATOM 617 C C . GLY A 1 77 ? 16.530 -2.908 -6.217 1.00 88.19 77 GLY A C 1
ATOM 618 O O . GLY A 1 77 ? 16.678 -3.297 -7.368 1.00 88.19 77 GLY A O 1
ATOM 619 N N . PHE A 1 78 ? 16.156 -1.660 -5.916 1.00 91.88 78 PHE A N 1
ATOM 620 C CA . PHE A 1 78 ? 15.947 -0.587 -6.892 1.00 91.88 78 PHE A CA 1
ATOM 621 C C . PHE A 1 78 ? 16.769 0.650 -6.515 1.00 91.88 78 PHE A C 1
ATOM 623 O O . PHE A 1 78 ? 17.141 0.840 -5.358 1.00 91.88 78 PHE A O 1
ATOM 630 N N . ASP A 1 79 ? 17.015 1.531 -7.478 1.00 92.75 79 ASP A N 1
ATOM 631 C CA . ASP A 1 79 ? 17.74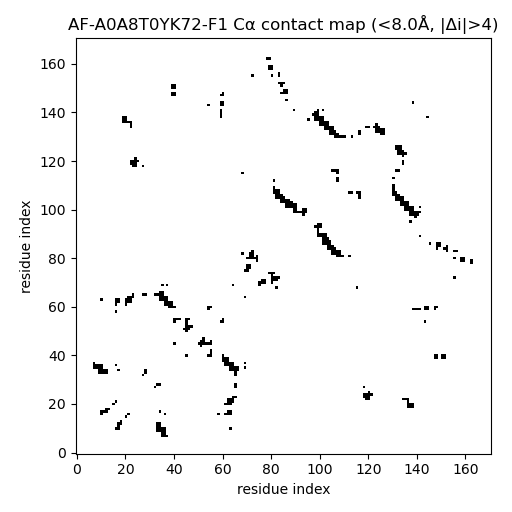8 2.784 -7.264 1.00 92.75 79 ASP A CA 1
ATOM 632 C C . ASP A 1 79 ? 16.901 3.887 -6.611 1.00 92.75 79 ASP A C 1
ATOM 634 O O . ASP A 1 79 ? 17.411 4.761 -5.905 1.00 92.75 79 ASP A O 1
ATOM 638 N N . PHE A 1 80 ? 15.590 3.821 -6.793 1.00 94.38 80 PHE A N 1
ATOM 639 C CA . PHE A 1 80 ? 14.580 4.676 -6.177 1.00 94.38 80 PHE A CA 1
ATOM 640 C C . PHE A 1 80 ? 13.268 3.880 -6.064 1.00 94.38 80 PHE A C 1
ATOM 642 O O . PHE A 1 80 ? 13.132 2.844 -6.718 1.00 94.38 80 PHE A O 1
ATOM 649 N N . PRO A 1 81 ? 12.296 4.301 -5.234 1.00 96.88 81 PRO A N 1
ATOM 650 C CA . PRO A 1 81 ? 11.003 3.629 -5.190 1.00 96.88 81 PRO A CA 1
ATOM 651 C C . PRO A 1 81 ? 10.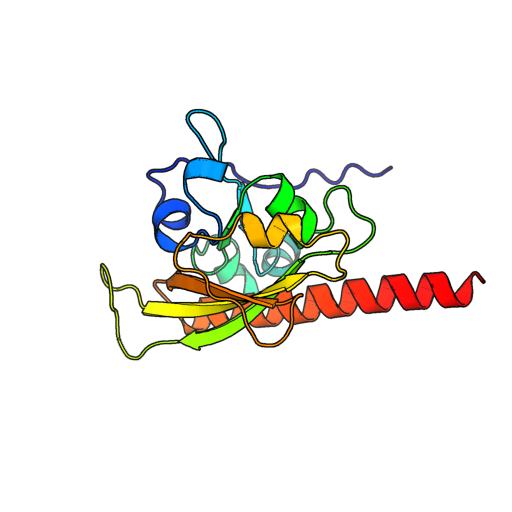271 3.790 -6.528 1.00 96.88 81 PRO A C 1
ATOM 653 O O . PRO A 1 81 ? 9.949 4.908 -6.943 1.00 96.88 81 PRO A O 1
ATOM 656 N N . VAL A 1 82 ? 10.000 2.685 -7.216 1.00 97.69 82 VAL A N 1
ATOM 657 C CA . VAL A 1 82 ? 9.334 2.695 -8.528 1.00 97.69 82 VAL A CA 1
ATOM 658 C C . VAL A 1 82 ? 7.815 2.680 -8.400 1.00 97.69 82 VAL A C 1
ATOM 660 O O . VAL A 1 82 ? 7.143 3.172 -9.300 1.00 97.69 82 VAL A O 1
ATOM 663 N N . VAL A 1 83 ? 7.283 2.228 -7.262 1.00 98.38 83 VAL A N 1
ATOM 664 C CA . VAL A 1 83 ? 5.858 2.314 -6.905 1.00 98.38 83 VAL A CA 1
ATOM 665 C C . VAL A 1 83 ? 5.640 3.458 -5.918 1.00 98.38 83 VAL A C 1
ATOM 667 O O . VAL A 1 83 ? 6.472 3.694 -5.041 1.00 98.38 83 VAL A O 1
ATOM 670 N N . ASN A 1 84 ? 4.524 4.165 -6.059 1.00 98.31 84 ASN A N 1
ATOM 671 C CA . ASN A 1 84 ? 3.990 5.081 -5.058 1.00 98.31 84 ASN A CA 1
ATOM 672 C C . ASN A 1 84 ? 2.494 4.800 -4.865 1.00 98.31 84 ASN A C 1
ATOM 674 O O . ASN A 1 84 ? 1.850 4.217 -5.735 1.00 98.31 84 ASN A O 1
ATOM 678 N N . THR A 1 85 ? 1.946 5.196 -3.724 1.00 98.19 85 THR A N 1
ATOM 679 C CA . THR A 1 85 ? 0.517 5.076 -3.453 1.00 98.19 85 THR A CA 1
ATOM 680 C C . THR A 1 85 ? -0.002 6.326 -2.760 1.00 98.19 85 THR A C 1
ATOM 682 O O . THR A 1 85 ? 0.742 7.033 -2.080 1.00 98.19 85 THR A O 1
ATOM 685 N N . GLU A 1 86 ? -1.285 6.606 -2.933 1.00 97.75 86 GLU A N 1
ATOM 686 C CA . GLU A 1 86 ? -1.992 7.702 -2.269 1.00 97.75 86 GLU A CA 1
ATOM 687 C C . GLU A 1 86 ? -3.422 7.275 -1.945 1.00 97.75 86 GLU A C 1
ATOM 689 O O . GLU A 1 86 ? -3.989 6.421 -2.627 1.00 97.75 86 GLU A O 1
ATOM 694 N N . VAL A 1 87 ? -3.999 7.854 -0.892 1.00 98.31 87 VAL A N 1
ATOM 695 C CA . VAL A 1 87 ? -5.419 7.664 -0.578 1.00 98.31 87 VAL A CA 1
ATOM 696 C C . VAL A 1 87 ? -6.223 8.657 -1.404 1.00 98.31 87 VAL A C 1
ATOM 698 O O . VAL A 1 87 ? -5.998 9.860 -1.301 1.00 98.31 87 VAL A O 1
ATOM 701 N N . VAL A 1 88 ? -7.170 8.150 -2.188 1.00 97.25 88 VAL A N 1
ATOM 702 C CA . VAL A 1 88 ? -8.086 8.963 -3.000 1.00 97.25 88 VAL A CA 1
ATOM 703 C C . VAL A 1 88 ? -9.295 9.365 -2.170 1.00 97.25 88 VAL A C 1
ATOM 705 O O . VAL A 1 88 ? -9.704 10.524 -2.150 1.00 97.25 88 VAL A O 1
ATOM 708 N N . SER A 1 89 ? -9.872 8.395 -1.467 1.00 96.81 89 SER A N 1
ATOM 709 C CA . SER A 1 89 ? -11.054 8.596 -0.642 1.00 96.81 89 SER A CA 1
ATOM 710 C C . SER A 1 89 ? -11.151 7.529 0.443 1.00 96.81 89 SER A C 1
ATOM 712 O O . SER A 1 89 ? -10.613 6.427 0.323 1.00 96.81 89 SER A O 1
ATOM 714 N N . VAL A 1 90 ? -11.860 7.873 1.516 1.00 96.88 90 VAL A N 1
ATOM 715 C CA . VAL A 1 90 ? -12.313 6.927 2.536 1.00 96.88 90 VAL A CA 1
ATOM 716 C C . VAL A 1 90 ? -13.833 6.944 2.509 1.00 96.88 90 VAL A C 1
ATOM 718 O O . VAL A 1 90 ? -14.445 8.012 2.567 1.00 96.88 90 VAL A O 1
ATOM 721 N N . PHE A 1 91 ? -14.436 5.769 2.385 1.00 91.94 91 PHE A N 1
ATOM 722 C CA . PHE A 1 91 ? -15.880 5.616 2.290 1.00 91.94 91 PHE A CA 1
ATOM 723 C C . PHE A 1 91 ? -16.537 5.891 3.649 1.00 91.94 91 PHE A C 1
ATOM 725 O O . PHE A 1 91 ? -15.941 5.697 4.712 1.00 91.94 91 PHE A O 1
ATOM 732 N N . HIS A 1 92 ? -17.772 6.393 3.619 1.00 87.56 92 HIS A N 1
ATOM 733 C CA . HIS A 1 92 ? -18.493 6.754 4.836 1.00 87.56 92 HIS A CA 1
ATOM 734 C C . HIS A 1 92 ? -18.966 5.513 5.599 1.00 87.56 92 HIS A C 1
ATOM 736 O O . HIS A 1 92 ? -19.844 4.791 5.134 1.00 87.56 92 HIS A O 1
ATOM 742 N N . GLY A 1 93 ? -18.454 5.352 6.820 1.00 84.06 93 GLY A N 1
ATOM 743 C CA . GLY A 1 93 ? -18.829 4.269 7.727 1.00 84.06 93 GLY A CA 1
ATOM 744 C C . GLY A 1 93 ? -18.085 2.956 7.452 1.00 84.06 93 GLY A C 1
ATOM 745 O O . GLY A 1 93 ? -17.457 2.799 6.404 1.00 84.06 93 GLY A O 1
ATOM 746 N N . PRO A 1 94 ? -18.116 2.015 8.408 1.00 83.00 94 PRO A N 1
ATOM 747 C CA . PRO A 1 94 ? -17.513 0.708 8.215 1.00 83.00 94 PRO A CA 1
ATOM 748 C C . PRO A 1 94 ? -18.344 -0.143 7.246 1.00 83.00 94 PRO A C 1
ATOM 750 O O . PRO A 1 94 ? -19.558 -0.271 7.405 1.00 83.00 94 PRO A O 1
ATOM 753 N N . GLU A 1 95 ? -17.684 -0.755 6.266 1.00 84.25 95 GLU A N 1
ATOM 754 C CA . GLU A 1 95 ? -18.315 -1.604 5.248 1.00 84.25 95 GLU A CA 1
ATOM 755 C C . GLU A 1 95 ? -18.186 -3.099 5.564 1.00 84.25 95 GLU A C 1
ATOM 757 O O . GLU A 1 95 ? -19.055 -3.889 5.193 1.00 84.25 95 GLU A O 1
ATOM 762 N N . LEU A 1 96 ? -17.111 -3.505 6.249 1.00 85.25 96 LEU A N 1
ATOM 763 C CA . LEU A 1 96 ? -16.803 -4.912 6.501 1.00 85.25 96 LEU A CA 1
ATOM 764 C C . LEU A 1 96 ? -16.144 -5.085 7.867 1.00 85.25 96 LEU A C 1
ATOM 766 O O . LEU A 1 96 ? -15.077 -4.536 8.096 1.00 85.25 96 LEU A O 1
ATOM 770 N N . GLU A 1 97 ? -16.745 -5.868 8.765 1.00 87.94 97 GLU A N 1
ATOM 771 C CA . GLU A 1 97 ? -16.149 -6.212 10.072 1.00 87.94 97 GLU A CA 1
ATOM 772 C C . GLU A 1 97 ? -15.614 -4.990 10.859 1.00 87.94 97 GLU A C 1
ATOM 774 O O . GLU A 1 97 ? -14.514 -5.019 11.400 1.00 87.94 97 GLU A O 1
ATOM 779 N N . ASN A 1 98 ? -16.389 -3.896 10.914 1.00 90.81 98 ASN A N 1
ATOM 780 C CA . ASN A 1 98 ? -16.002 -2.609 11.526 1.00 90.81 98 ASN A CA 1
ATOM 781 C C . ASN A 1 98 ? -14.815 -1.885 10.861 1.00 90.81 98 ASN A C 1
ATOM 783 O O . ASN A 1 98 ? -14.250 -0.965 11.449 1.00 90.81 98 ASN A O 1
ATOM 787 N N . ARG A 1 99 ? -14.469 -2.249 9.626 1.00 95.94 99 ARG A N 1
ATOM 788 C CA . ARG A 1 99 ? -13.417 -1.613 8.833 1.00 95.94 99 ARG A CA 1
ATOM 789 C C . ARG A 1 99 ? -14.007 -0.707 7.764 1.00 95.94 99 ARG A C 1
ATOM 791 O O . ARG A 1 99 ? -15.038 -1.011 7.167 1.00 95.94 99 ARG A O 1
ATOM 798 N N . TYR A 1 100 ? -13.328 0.403 7.533 1.00 96.94 100 TYR A N 1
ATOM 799 C CA . TYR A 1 100 ? -13.626 1.393 6.514 1.00 96.94 100 TYR A CA 1
ATOM 800 C C . TYR A 1 100 ? -12.904 1.037 5.226 1.00 96.94 100 TYR A C 1
ATOM 802 O O . TYR A 1 100 ? -11.723 0.682 5.245 1.00 96.94 100 TYR A O 1
ATOM 810 N N . LYS A 1 101 ? -13.580 1.224 4.097 1.00 97.44 101 LYS A N 1
ATOM 811 C CA . LYS A 1 101 ? -12.944 1.099 2.793 1.00 97.44 101 LYS A CA 1
ATOM 812 C C . LYS A 1 101 ? -12.167 2.369 2.474 1.00 97.44 101 LYS A C 1
ATOM 814 O O . LYS A 1 101 ? -12.709 3.470 2.565 1.00 97.44 101 LYS A O 1
ATOM 819 N N . ALA A 1 102 ? -10.915 2.220 2.060 1.00 98.00 102 ALA A N 1
ATOM 820 C CA . ALA A 1 102 ? -10.096 3.305 1.533 1.00 98.00 102 ALA A CA 1
ATOM 821 C C . ALA A 1 102 ? -9.710 2.995 0.085 1.00 98.00 102 ALA A C 1
ATOM 823 O O . ALA A 1 102 ? -9.050 1.984 -0.170 1.00 98.00 102 ALA A O 1
ATOM 824 N N . ALA A 1 103 ? -10.122 3.851 -0.853 1.00 98.19 103 ALA A N 1
ATOM 825 C CA . ALA A 1 103 ? -9.670 3.786 -2.239 1.00 98.19 103 ALA A CA 1
ATOM 826 C C . ALA A 1 103 ? -8.260 4.362 -2.349 1.00 98.19 103 ALA A C 1
ATOM 828 O O . ALA A 1 103 ? -7.957 5.424 -1.795 1.00 98.19 103 ALA A O 1
ATOM 829 N N . LEU A 1 104 ? -7.404 3.653 -3.075 1.00 98.62 104 LEU A N 1
ATOM 830 C CA . LEU A 1 104 ? -6.004 3.983 -3.265 1.00 98.62 104 LEU A CA 1
ATOM 831 C C . LEU A 1 104 ? -5.707 4.114 -4.749 1.00 98.62 104 LEU A C 1
ATOM 833 O O . LEU A 1 104 ? -6.067 3.230 -5.522 1.00 98.62 104 LEU A O 1
ATOM 837 N N . HIS A 1 105 ? -4.941 5.128 -5.125 1.00 98.62 105 HIS A N 1
ATOM 838 C CA . HIS A 1 105 ? -4.193 5.065 -6.371 1.00 98.62 105 HIS A CA 1
ATOM 839 C C . HIS A 1 105 ? -2.857 4.381 -6.111 1.00 98.62 105 HIS A C 1
ATOM 841 O O . HIS A 1 105 ? -2.146 4.707 -5.158 1.00 98.62 105 HIS A O 1
ATOM 847 N N . VAL A 1 106 ? -2.504 3.452 -6.991 1.00 98.62 106 VAL A N 1
ATOM 848 C CA . VAL A 1 106 ? -1.182 2.841 -7.081 1.00 98.62 106 VAL A CA 1
ATOM 849 C C . VAL A 1 106 ? -0.562 3.314 -8.383 1.00 98.62 106 VAL A C 1
ATOM 851 O O . VAL A 1 106 ? -1.082 3.033 -9.464 1.00 98.62 106 VAL A O 1
ATOM 854 N N . SER A 1 107 ? 0.542 4.047 -8.278 1.00 98.31 107 SER A N 1
ATOM 855 C CA . SER A 1 107 ? 1.247 4.616 -9.419 1.00 98.31 107 SER A CA 1
ATOM 856 C C . SER A 1 107 ? 2.631 4.008 -9.587 1.00 98.31 107 SER A C 1
ATOM 858 O O . SER A 1 107 ? 3.342 3.716 -8.620 1.00 98.31 107 SER A O 1
ATOM 860 N N . ILE A 1 108 ? 3.034 3.838 -10.840 1.00 98.12 108 ILE A N 1
ATOM 861 C CA . ILE A 1 108 ? 4.375 3.394 -11.218 1.00 98.12 108 ILE A CA 1
ATOM 862 C C . ILE A 1 108 ? 5.142 4.525 -11.888 1.00 98.12 108 ILE A C 1
ATOM 864 O O . ILE A 1 108 ? 4.577 5.400 -12.533 1.00 98.12 108 ILE A O 1
ATOM 868 N N . HIS A 1 109 ? 6.462 4.502 -11.750 1.00 96.50 109 HIS A N 1
ATOM 869 C CA . HIS A 1 109 ? 7.302 5.575 -12.265 1.00 96.50 109 HIS A CA 1
ATOM 870 C C . HIS A 1 109 ? 7.394 5.613 -13.803 1.00 96.50 109 HIS A C 1
ATOM 872 O O . HIS A 1 109 ? 7.536 6.687 -14.380 1.00 96.50 109 HIS A O 1
ATOM 878 N N . SER A 1 110 ? 7.355 4.462 -14.481 1.00 95.56 110 SER A N 1
ATOM 879 C CA . SER A 1 110 ? 7.468 4.400 -15.944 1.00 95.56 110 SER A CA 1
ATOM 880 C C . SER A 1 110 ? 6.862 3.120 -16.512 1.00 95.56 110 SER A C 1
ATOM 882 O O . SER A 1 110 ? 6.736 2.120 -15.805 1.00 95.56 110 SER A O 1
ATOM 884 N N . HIS A 1 111 ? 6.562 3.117 -17.816 1.00 96.00 111 HIS A N 1
ATOM 885 C CA . HIS A 1 111 ? 5.983 1.969 -18.529 1.00 96.00 111 HIS A CA 1
ATOM 886 C C . HIS A 1 111 ? 6.773 0.660 -18.383 1.00 96.00 111 HIS A C 1
ATOM 888 O O . HIS A 1 111 ? 6.188 -0.413 -18.513 1.00 96.00 111 HIS A O 1
ATOM 894 N N . HIS A 1 112 ? 8.073 0.724 -18.075 1.00 95.38 112 HIS A N 1
ATOM 895 C CA . HIS A 1 112 ? 8.886 -0.467 -17.814 1.00 95.38 112 HIS A CA 1
ATOM 896 C C . HIS A 1 112 ? 8.345 -1.306 -16.642 1.00 95.38 112 HIS A C 1
ATOM 898 O O . HIS A 1 112 ? 8.501 -2.523 -16.629 1.00 95.38 112 HIS A O 1
ATOM 904 N N . TYR A 1 113 ? 7.655 -0.669 -15.692 1.00 96.25 113 TYR A N 1
ATOM 905 C CA . TYR A 1 113 ? 7.135 -1.296 -14.477 1.00 96.25 113 TYR A CA 1
ATOM 906 C C . TYR A 1 113 ? 5.629 -1.592 -14.528 1.00 96.25 113 TYR A C 1
ATOM 908 O O . TYR A 1 113 ? 5.047 -1.974 -13.515 1.00 96.25 113 TYR A O 1
ATOM 916 N N . VAL A 1 114 ? 4.978 -1.454 -15.694 1.00 96.19 114 VAL A N 1
ATOM 917 C CA . VAL A 1 114 ? 3.516 -1.643 -15.849 1.00 96.19 114 VAL A CA 1
ATOM 918 C C . VAL A 1 114 ? 3.031 -3.031 -15.441 1.00 96.19 114 VAL A C 1
ATOM 920 O O . VAL A 1 114 ? 1.901 -3.187 -14.983 1.00 96.19 114 VAL A O 1
ATOM 923 N N . PHE A 1 115 ? 3.902 -4.037 -15.514 1.00 95.00 115 PHE A N 1
ATOM 924 C CA . PHE A 1 115 ? 3.592 -5.391 -15.067 1.00 95.00 115 PHE A CA 1
ATOM 925 C C . PHE A 1 115 ? 3.264 -5.474 -13.564 1.00 95.00 115 PHE A C 1
ATOM 927 O O . PHE A 1 115 ? 2.558 -6.396 -13.165 1.00 95.00 115 PHE A O 1
ATOM 934 N N . LEU A 1 116 ? 3.733 -4.529 -12.734 1.00 96.94 116 LEU A N 1
ATOM 935 C CA . LEU A 1 116 ? 3.389 -4.469 -11.307 1.00 96.94 116 LEU A CA 1
ATOM 936 C C . LEU A 1 116 ? 1.922 -4.082 -11.098 1.00 96.94 116 LEU A C 1
ATOM 938 O O . LEU A 1 116 ? 1.270 -4.633 -10.218 1.00 96.94 116 LEU A O 1
ATOM 942 N N . LEU A 1 117 ? 1.378 -3.193 -11.935 1.00 97.38 117 LEU A N 1
ATOM 943 C CA . LEU A 1 117 ? -0.044 -2.840 -11.882 1.00 97.38 117 LEU A CA 1
ATOM 944 C C . LEU A 1 117 ? -0.936 -4.028 -12.266 1.00 97.38 117 LEU A C 1
ATOM 946 O O . LEU A 1 117 ? -2.009 -4.205 -11.702 1.00 97.38 117 LEU A O 1
ATOM 950 N N . GLY A 1 118 ? -0.455 -4.900 -13.157 1.00 95.69 118 GLY A N 1
ATOM 951 C CA . GLY A 1 118 ? -1.133 -6.150 -13.514 1.00 95.69 118 GLY A CA 1
ATOM 952 C C . GLY A 1 118 ? -1.227 -7.183 -12.381 1.00 95.69 118 GLY A C 1
ATOM 953 O O . GLY A 1 118 ? -1.840 -8.225 -12.583 1.00 95.69 118 GLY A O 1
ATOM 954 N N . ARG A 1 119 ? -0.618 -6.923 -11.216 1.00 96.00 119 ARG A N 1
ATOM 955 C CA . ARG A 1 119 ? -0.692 -7.780 -10.019 1.00 96.00 119 ARG A CA 1
ATOM 956 C C . ARG A 1 119 ? -1.724 -7.319 -9.005 1.00 96.00 119 ARG A C 1
ATOM 958 O O . ARG A 1 119 ? -1.960 -8.039 -8.037 1.00 96.00 119 ARG A O 1
ATOM 965 N N . LEU A 1 120 ? -2.279 -6.120 -9.178 1.00 97.88 120 LEU A N 1
ATOM 966 C CA . LEU A 1 120 ? -3.303 -5.601 -8.281 1.00 97.88 120 LEU A CA 1
ATOM 967 C C . LEU A 1 120 ? -4.529 -6.523 -8.277 1.00 97.88 120 LEU A C 1
ATOM 969 O O . LEU A 1 120 ? -4.713 -7.322 -9.193 1.00 97.88 120 LEU A O 1
ATOM 973 N N . LYS A 1 121 ? -5.344 -6.435 -7.223 1.00 96.44 121 LYS A N 1
ATOM 974 C CA . LYS A 1 121 ? -6.584 -7.217 -7.096 1.00 96.44 121 LYS A CA 1
ATOM 975 C C . LYS A 1 121 ? -7.462 -7.100 -8.344 1.00 96.44 121 LYS A C 1
ATOM 977 O O . LYS A 1 121 ? -7.492 -6.043 -8.973 1.00 96.44 121 LYS A O 1
ATOM 982 N N . ASP A 1 122 ? -8.237 -8.141 -8.631 1.00 93.06 122 ASP A N 1
ATOM 983 C CA . ASP A 1 122 ? -9.102 -8.216 -9.819 1.00 93.06 122 ASP A CA 1
ATOM 984 C C . ASP A 1 122 ? -10.161 -7.099 -9.893 1.00 93.06 122 ASP A C 1
ATOM 986 O O . ASP A 1 122 ? -10.618 -6.742 -10.975 1.00 93.06 122 ASP A O 1
ATOM 990 N N . ASP A 1 123 ? -10.540 -6.530 -8.749 1.00 95.31 123 ASP A N 1
ATOM 991 C CA . ASP A 1 123 ? -11.473 -5.406 -8.621 1.00 95.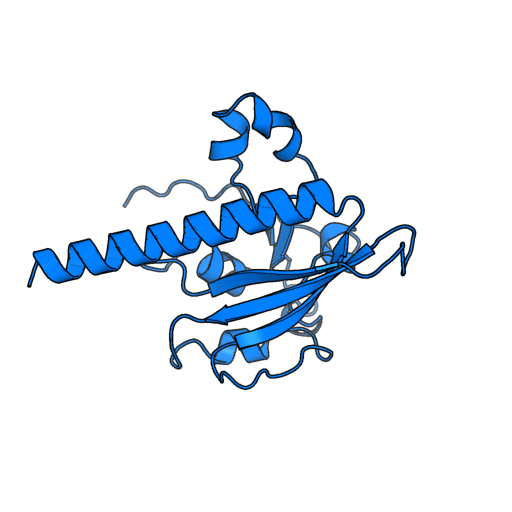31 123 ASP A CA 1
ATOM 992 C C . ASP A 1 123 ? -10.808 -4.025 -8.777 1.00 95.31 123 ASP A C 1
ATOM 994 O O . ASP A 1 123 ? -11.475 -2.995 -8.660 1.00 95.31 123 ASP A O 1
ATOM 998 N N . SER A 1 124 ? -9.510 -3.989 -9.079 1.00 97.25 124 SER A N 1
ATOM 999 C CA . SER A 1 124 ? -8.775 -2.756 -9.359 1.00 97.25 124 SER A CA 1
ATOM 1000 C C . SER A 1 124 ? -9.126 -2.211 -10.744 1.00 97.25 124 SER A C 1
ATOM 1002 O O . SER A 1 124 ? -9.219 -2.949 -11.727 1.00 97.25 124 SER A O 1
ATOM 1004 N N . THR A 1 125 ? -9.264 -0.893 -10.859 1.00 97.69 125 THR A N 1
ATOM 1005 C CA . THR A 1 125 ? -9.693 -0.224 -12.091 1.00 97.69 125 THR A CA 1
ATOM 1006 C C . THR A 1 125 ? -8.592 0.633 -12.695 1.00 97.69 125 THR A C 1
ATOM 1008 O O . THR A 1 125 ? -7.779 1.240 -12.000 1.00 97.69 125 THR A O 1
ATOM 1011 N N . ARG A 1 126 ? -8.565 0.713 -14.027 1.00 94.88 126 ARG A N 1
ATOM 1012 C CA . ARG A 1 126 ? -7.658 1.623 -14.736 1.00 94.88 126 ARG A CA 1
ATOM 1013 C C . ARG A 1 126 ? -8.147 3.057 -14.609 1.00 94.88 126 ARG A C 1
ATOM 1015 O O . ARG A 1 126 ? -9.334 3.318 -14.782 1.00 94.88 126 ARG A O 1
ATOM 1022 N N . THR A 1 127 ? -7.218 3.971 -14.362 1.00 96.69 127 THR A N 1
ATOM 1023 C CA . THR A 1 127 ? -7.490 5.405 -14.474 1.00 96.69 127 THR A CA 1
ATOM 1024 C C . THR A 1 127 ? -7.267 5.871 -15.921 1.00 96.69 127 THR A C 1
ATOM 1026 O O . THR A 1 127 ? -6.940 5.072 -16.804 1.00 96.69 127 THR A O 1
ATOM 1029 N N . SER A 1 128 ? -7.437 7.170 -16.187 1.00 96.44 128 SER A N 1
ATOM 1030 C CA . SER A 1 128 ? -7.054 7.768 -17.473 1.00 96.44 128 SER A CA 1
ATOM 1031 C C . SER A 1 128 ? -5.539 7.799 -17.702 1.00 96.44 128 SER A C 1
ATOM 1033 O O . SER A 1 128 ? -5.107 7.916 -18.847 1.00 96.44 128 SER A O 1
ATOM 1035 N N . ASP A 1 129 ? -4.737 7.714 -16.637 1.00 97.06 129 ASP A N 1
ATOM 1036 C CA . ASP A 1 129 ? -3.284 7.603 -16.720 1.00 97.06 129 ASP A CA 1
ATOM 1037 C C . ASP A 1 129 ? -2.889 6.112 -16.783 1.00 97.06 129 ASP A C 1
ATOM 1039 O O . ASP A 1 129 ? -3.194 5.355 -15.858 1.00 97.06 129 ASP A O 1
ATOM 1043 N N . PRO A 1 130 ? -2.197 5.649 -17.843 1.00 95.88 130 PRO A N 1
ATOM 1044 C CA . PRO A 1 130 ? -1.777 4.251 -17.961 1.00 95.88 130 PRO A CA 1
ATOM 1045 C C . PRO A 1 130 ? -0.763 3.805 -16.894 1.00 95.88 130 PRO A C 1
ATOM 1047 O O . PRO A 1 130 ? -0.494 2.608 -16.779 1.00 95.88 130 PRO A O 1
ATOM 1050 N N . LEU A 1 131 ? -0.176 4.738 -16.144 1.00 98.06 131 LEU A N 1
ATOM 1051 C CA . LEU A 1 131 ? 0.763 4.481 -15.056 1.00 98.06 131 LEU A CA 1
ATOM 1052 C C . LEU A 1 131 ? 0.092 4.483 -13.678 1.00 98.06 131 LEU A C 1
ATOM 1054 O O . LEU A 1 131 ? 0.792 4.342 -12.673 1.00 98.06 131 LEU A O 1
ATOM 1058 N N . VAL A 1 132 ? -1.238 4.617 -13.618 1.00 98.44 132 VAL A N 1
ATOM 1059 C CA . VAL A 1 132 ? -2.003 4.655 -12.369 1.00 98.44 132 VAL A CA 1
ATOM 1060 C C . VAL A 1 132 ? -3.221 3.737 -12.448 1.00 98.44 132 VAL A C 1
ATOM 1062 O O . VAL A 1 132 ? -4.040 3.815 -13.369 1.00 98.44 132 VAL A O 1
ATOM 1065 N N . MET A 1 133 ? -3.372 2.884 -11.438 1.00 98.56 133 MET A N 1
ATOM 1066 C CA . MET A 1 133 ? -4.587 2.103 -11.209 1.00 98.56 133 MET A CA 1
ATOM 1067 C C . MET A 1 133 ? -5.172 2.417 -9.838 1.00 98.56 133 MET A C 1
ATOM 1069 O O . MET A 1 133 ? -4.441 2.672 -8.883 1.00 98.56 133 MET A O 1
ATOM 1073 N N . GLU A 1 134 ? -6.495 2.383 -9.750 1.00 98.56 134 GLU A N 1
ATOM 1074 C CA . GLU A 1 134 ? -7.226 2.474 -8.494 1.00 98.56 134 GLU A CA 1
ATOM 1075 C C . GLU A 1 134 ? -7.467 1.069 -7.934 1.00 98.56 134 GLU A C 1
ATOM 1077 O O . GLU A 1 134 ? -7.803 0.143 -8.667 1.00 98.56 134 GLU A O 1
ATOM 1082 N N . THR A 1 135 ? -7.288 0.907 -6.630 1.00 98.44 135 THR A N 1
ATOM 1083 C CA . THR A 1 135 ? -7.611 -0.302 -5.866 1.00 98.44 135 THR A CA 1
ATOM 1084 C C . THR A 1 135 ? -8.143 0.121 -4.497 1.00 98.44 135 THR A C 1
ATOM 1086 O O . THR A 1 135 ? -8.374 1.305 -4.254 1.00 98.44 135 THR A O 1
ATOM 1089 N N . PHE A 1 136 ? -8.338 -0.808 -3.567 1.00 97.81 136 PHE A N 1
ATOM 1090 C CA . PHE A 1 136 ? -8.746 -0.450 -2.212 1.00 97.81 136 PHE A CA 1
ATOM 1091 C C . PHE A 1 136 ? -8.214 -1.401 -1.146 1.00 97.81 136 PHE A C 1
ATOM 1093 O O . PHE A 1 136 ? -7.821 -2.541 -1.411 1.00 97.81 136 PHE A O 1
ATOM 1100 N N . VAL A 1 137 ? -8.277 -0.924 0.091 1.00 98.06 137 VAL A N 1
ATOM 1101 C CA . VAL A 1 137 ? -8.057 -1.694 1.318 1.00 98.06 137 VAL A CA 1
ATOM 1102 C C . VAL A 1 137 ? -9.198 -1.455 2.303 1.00 98.06 137 VAL A C 1
ATOM 1104 O O . VAL A 1 137 ? -9.979 -0.517 2.145 1.00 98.06 137 VAL A O 1
ATOM 1107 N N . GLN A 1 138 ? -9.292 -2.314 3.311 1.00 97.75 138 GLN A N 1
ATOM 1108 C CA . GLN A 1 138 ? -10.212 -2.198 4.437 1.00 97.75 138 GLN A CA 1
ATOM 1109 C C . GLN A 1 138 ? -9.391 -1.977 5.718 1.00 97.75 138 GLN A C 1
ATOM 1111 O O . GLN A 1 138 ? -8.491 -2.757 6.024 1.00 97.75 138 GLN A O 1
ATOM 1116 N N . ILE A 1 139 ? -9.668 -0.906 6.456 1.00 97.12 139 ILE A N 1
ATOM 1117 C CA . ILE A 1 139 ? -8.831 -0.410 7.564 1.00 97.12 139 ILE A CA 1
ATOM 1118 C C . ILE A 1 139 ? -9.669 -0.109 8.807 1.00 97.12 139 ILE A C 1
ATOM 1120 O O . ILE A 1 139 ? -10.830 0.266 8.692 1.00 97.12 139 ILE A O 1
ATOM 1124 N N . GLU A 1 140 ? -9.104 -0.269 9.999 1.00 96.31 140 GLU A N 1
ATOM 1125 C CA . GLU A 1 140 ? -9.837 -0.032 11.255 1.00 96.31 140 GLU A CA 1
ATOM 1126 C C . GLU A 1 140 ? -9.860 1.450 11.632 1.00 96.31 140 GLU A C 1
ATOM 1128 O O . GLU A 1 140 ? -10.897 1.971 12.041 1.00 96.31 140 GLU A O 1
ATOM 1133 N N . ASP A 1 141 ? -8.734 2.139 11.442 1.00 96.44 141 ASP A N 1
ATOM 1134 C CA . ASP A 1 141 ? -8.572 3.555 11.758 1.00 96.44 141 ASP A CA 1
ATOM 1135 C C . ASP A 1 141 ? -8.141 4.343 10.506 1.00 96.44 141 ASP A C 1
ATOM 1137 O O . ASP A 1 141 ? -6.950 4.404 10.161 1.00 96.44 141 ASP A O 1
ATOM 1141 N N . PRO A 1 142 ? -9.100 4.998 9.821 1.00 96.81 142 PRO A N 1
ATOM 1142 C CA . PRO A 1 142 ? -8.810 5.873 8.693 1.00 96.81 142 PRO A CA 1
ATOM 1143 C C . PRO A 1 142 ? -7.843 7.007 9.000 1.00 96.81 142 PRO A C 1
ATOM 1145 O O . PRO A 1 142 ? -7.049 7.374 8.137 1.00 96.81 142 PRO A O 1
ATOM 1148 N N . ALA A 1 143 ? -7.882 7.573 10.207 1.00 96.81 143 ALA A N 1
ATOM 1149 C CA . ALA A 1 143 ? -7.043 8.712 10.546 1.00 96.81 143 ALA A CA 1
ATOM 1150 C C . ALA A 1 143 ? -5.568 8.298 10.618 1.00 96.81 143 ALA A C 1
ATOM 1152 O O . ALA A 1 143 ? -4.703 8.991 10.069 1.00 96.81 143 ALA A O 1
ATOM 1153 N N . ILE A 1 144 ? -5.276 7.152 11.240 1.00 97.62 144 ILE A N 1
ATOM 1154 C CA . ILE A 1 144 ? -3.914 6.604 11.300 1.00 97.62 144 ILE A CA 1
ATOM 1155 C C . ILE A 1 144 ? -3.446 6.191 9.906 1.00 97.62 144 ILE A C 1
ATOM 1157 O O . ILE A 1 144 ? -2.355 6.594 9.487 1.00 97.62 144 ILE A O 1
ATOM 1161 N N . PHE A 1 145 ? -4.274 5.447 9.169 1.00 98.19 145 PHE A N 1
ATOM 1162 C CA . PHE A 1 145 ?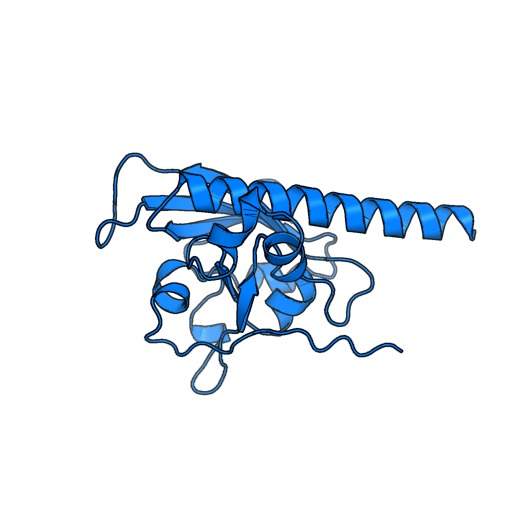 -3.917 4.961 7.840 1.00 98.19 145 PHE A CA 1
ATOM 1163 C C . PHE A 1 145 ? -3.625 6.107 6.866 1.00 98.19 145 PHE A C 1
ATOM 1165 O O . PHE A 1 145 ? -2.557 6.138 6.252 1.00 98.19 145 PHE A O 1
ATOM 1172 N N . CYS A 1 146 ? -4.519 7.100 6.768 1.00 98.12 146 CYS A N 1
ATOM 1173 C CA . CYS A 1 146 ? -4.334 8.257 5.892 1.00 98.12 146 CYS A CA 1
ATOM 1174 C C . CYS A 1 146 ? -3.067 9.039 6.247 1.00 98.12 146 CYS A C 1
ATOM 1176 O O . CYS A 1 146 ? -2.307 9.410 5.354 1.00 98.12 146 CYS A O 1
ATOM 1178 N N . LYS A 1 147 ? -2.787 9.236 7.541 1.00 97.81 147 LYS A N 1
ATOM 1179 C CA . LYS A 1 147 ? -1.568 9.918 7.991 1.00 97.81 147 LYS A CA 1
ATOM 1180 C C . LYS A 1 147 ? -0.299 9.155 7.600 1.00 97.81 147 LYS A C 1
ATOM 1182 O O . LYS A 1 147 ? 0.679 9.763 7.159 1.00 97.81 147 LYS A O 1
ATOM 1187 N N . CYS A 1 148 ? -0.297 7.832 7.756 1.00 98.25 148 CYS A N 1
ATOM 1188 C CA . CYS A 1 148 ? 0.847 6.995 7.398 1.00 98.25 148 CYS A CA 1
ATOM 1189 C C . CYS A 1 148 ? 1.049 6.924 5.876 1.00 98.25 148 CYS A C 1
ATOM 1191 O O . CYS A 1 148 ? 2.182 7.048 5.405 1.00 98.25 148 CYS A O 1
ATOM 1193 N N . MET A 1 149 ? -0.038 6.811 5.108 1.00 98.31 149 MET A N 1
ATOM 1194 C CA . MET A 1 149 ? -0.027 6.886 3.644 1.00 98.31 149 MET A CA 1
ATOM 1195 C C . MET A 1 149 ? 0.501 8.231 3.143 1.00 98.31 149 MET A C 1
ATOM 1197 O O . MET A 1 149 ? 1.372 8.257 2.279 1.00 98.31 149 MET A O 1
ATOM 1201 N N . GLU A 1 150 ? 0.036 9.352 3.702 1.00 98.25 150 GLU A N 1
ATOM 1202 C CA . GLU A 1 150 ? 0.495 10.688 3.308 1.00 98.25 150 GLU A CA 1
ATOM 1203 C C . GLU A 1 150 ? 2.001 10.854 3.555 1.00 98.25 150 GLU A C 1
ATOM 1205 O O . GLU A 1 150 ? 2.736 11.361 2.700 1.00 98.25 150 GLU A O 1
ATOM 1210 N N . TRP A 1 151 ? 2.490 10.387 4.709 1.00 97.88 151 TRP A N 1
ATOM 1211 C CA . TRP A 1 151 ? 3.923 10.366 4.996 1.00 97.88 151 TRP A CA 1
ATOM 1212 C C . TRP A 1 151 ? 4.686 9.538 3.962 1.00 97.88 151 TRP A C 1
ATOM 1214 O O . TRP A 1 151 ? 5.706 9.988 3.432 1.00 97.88 151 TRP A O 1
ATOM 1224 N N . LYS A 1 152 ? 4.186 8.338 3.655 1.00 98.00 152 LYS A N 1
ATOM 1225 C CA . LYS A 1 152 ? 4.831 7.403 2.736 1.00 98.00 152 LYS A CA 1
ATOM 1226 C C . LYS A 1 152 ? 4.892 7.964 1.321 1.00 98.00 152 LYS A C 1
ATOM 1228 O O . LYS A 1 152 ? 5.969 7.956 0.725 1.00 98.00 152 LYS A O 1
ATOM 1233 N N . HIS A 1 153 ? 3.791 8.534 0.844 1.00 98.31 153 HIS A N 1
ATOM 1234 C CA . HIS A 1 153 ? 3.702 9.219 -0.437 1.00 98.31 153 HIS A CA 1
ATOM 1235 C C . HIS A 1 153 ? 4.753 10.329 -0.553 1.00 98.31 153 HIS A C 1
ATOM 1237 O O . HIS A 1 153 ? 5.591 10.318 -1.457 1.00 98.31 153 HIS A O 1
ATOM 1243 N N . LYS A 1 154 ? 4.790 11.245 0.426 1.00 98.12 154 LYS A N 1
ATOM 1244 C CA . LYS A 1 154 ? 5.775 12.339 0.466 1.00 98.12 154 LYS A CA 1
ATOM 1245 C C . LYS A 1 154 ? 7.209 11.817 0.513 1.00 98.12 154 LYS A C 1
ATOM 1247 O O . LYS A 1 154 ? 8.092 12.388 -0.128 1.00 98.12 154 LYS A O 1
ATOM 1252 N N . LYS A 1 155 ? 7.460 10.736 1.260 1.00 97.50 155 LYS A N 1
ATOM 1253 C CA . LYS A 1 155 ? 8.792 10.132 1.362 1.00 97.50 155 LYS A CA 1
ATOM 1254 C C . LYS A 1 155 ? 9.239 9.514 0.039 1.00 97.50 155 LYS A C 1
ATOM 1256 O O . LYS A 1 155 ? 10.400 9.686 -0.325 1.00 97.50 155 LYS A O 1
ATOM 1261 N N . VAL A 1 156 ? 8.348 8.821 -0.669 1.00 97.69 156 VAL A N 1
ATOM 1262 C CA . VAL A 1 156 ? 8.628 8.260 -1.997 1.00 97.69 156 VAL A CA 1
ATOM 1263 C C . VAL A 1 156 ? 8.942 9.370 -2.997 1.00 97.69 156 VAL A C 1
ATOM 1265 O O . VAL A 1 156 ? 9.983 9.307 -3.650 1.00 97.69 156 VAL A O 1
ATOM 1268 N N . GLU A 1 157 ? 8.119 10.418 -3.055 1.00 97.38 157 GLU A N 1
ATOM 1269 C CA . GLU A 1 157 ? 8.353 11.560 -3.948 1.00 97.38 157 GLU A CA 1
ATOM 1270 C C . GLU A 1 157 ? 9.673 12.273 -3.643 1.00 97.38 157 GLU A C 1
ATOM 1272 O O . GLU A 1 157 ? 10.427 12.609 -4.556 1.00 97.38 157 GLU A O 1
ATOM 1277 N N . GLN A 1 158 ? 10.017 12.440 -2.362 1.00 97.00 158 GLN A N 1
ATOM 1278 C CA . GLN A 1 158 ? 11.311 13.000 -1.982 1.00 97.00 158 GLN A CA 1
ATOM 1279 C C . GLN A 1 158 ? 12.477 12.128 -2.465 1.00 97.00 158 GLN A C 1
ATOM 1281 O O . GLN A 1 158 ? 13.397 12.644 -3.089 1.00 97.00 158 GLN A O 1
ATOM 1286 N N . LEU A 1 159 ? 12.425 10.812 -2.229 1.00 96.00 159 LEU A N 1
ATOM 1287 C CA . LEU A 1 159 ? 13.490 9.890 -2.640 1.00 96.00 159 LEU A CA 1
ATOM 1288 C C . LEU A 1 159 ? 13.678 9.852 -4.163 1.00 96.00 159 LEU A C 1
ATOM 1290 O O . LEU A 1 159 ? 14.808 9.729 -4.632 1.00 96.00 159 LEU A O 1
ATOM 1294 N N . ARG A 1 160 ? 12.588 9.966 -4.930 1.00 95.88 160 ARG A N 1
ATOM 1295 C CA . ARG A 1 160 ? 12.643 10.090 -6.393 1.00 95.88 160 ARG A CA 1
ATOM 1296 C C . ARG A 1 160 ? 13.324 11.391 -6.806 1.00 95.88 160 ARG A C 1
ATOM 1298 O O . ARG A 1 160 ? 14.269 11.350 -7.588 1.00 95.88 160 ARG A O 1
ATOM 1305 N N . ARG A 1 161 ? 12.889 12.532 -6.255 1.00 96.00 161 ARG A N 1
ATOM 1306 C CA . ARG A 1 161 ? 13.499 13.841 -6.546 1.00 96.00 161 ARG A CA 1
ATOM 1307 C C . ARG A 1 161 ? 14.991 13.862 -6.230 1.00 96.00 161 ARG A C 1
ATOM 1309 O O . ARG A 1 161 ? 15.764 14.310 -7.069 1.00 96.00 161 ARG A O 1
ATOM 1316 N N . ASP A 1 162 ? 15.383 13.346 -5.067 1.00 95.31 162 ASP A N 1
ATOM 1317 C CA . ASP A 1 162 ? 16.785 13.291 -4.641 1.00 95.31 162 ASP A CA 1
ATOM 1318 C C . ASP A 1 162 ? 17.638 12.487 -5.631 1.00 95.31 162 ASP A C 1
ATOM 1320 O O . ASP A 1 162 ? 18.712 12.934 -6.031 1.00 95.31 162 ASP A O 1
ATOM 1324 N N . TYR A 1 163 ? 17.137 11.330 -6.076 1.00 94.44 163 TYR A N 1
ATOM 1325 C CA . TYR A 1 163 ? 17.830 10.497 -7.056 1.00 94.44 163 TYR A CA 1
ATOM 1326 C C . TYR A 1 163 ? 18.047 11.240 -8.382 1.00 94.44 163 TYR A C 1
ATOM 1328 O O . TYR A 1 163 ? 19.181 11.352 -8.843 1.00 94.44 163 TYR A O 1
ATOM 1336 N N . PHE A 1 164 ? 16.991 11.816 -8.966 1.00 92.69 164 PHE A N 1
ATOM 1337 C CA . PHE A 1 164 ? 17.101 12.497 -10.262 1.00 92.69 164 PHE A CA 1
ATOM 1338 C C . PHE A 1 164 ? 17.894 13.806 -10.198 1.00 92.69 164 PHE A C 1
ATOM 1340 O O . PHE A 1 164 ? 18.591 14.142 -11.158 1.00 92.69 164 PHE A O 1
ATOM 1347 N N . ALA A 1 165 ? 17.844 14.526 -9.076 1.00 92.81 165 ALA A N 1
ATOM 1348 C CA . ALA A 1 165 ? 18.692 15.693 -8.853 1.00 92.81 165 ALA 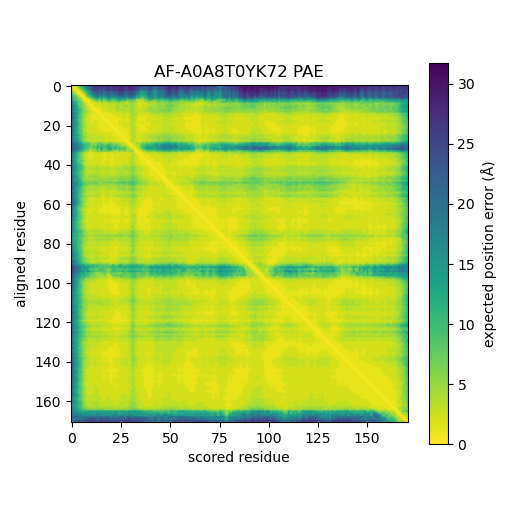A CA 1
ATOM 1349 C C . ALA A 1 165 ? 20.180 15.311 -8.829 1.00 92.81 165 ALA A C 1
ATOM 1351 O O . ALA A 1 165 ? 20.993 15.984 -9.461 1.00 92.81 165 ALA A O 1
ATOM 1352 N N . MET A 1 166 ? 20.537 14.205 -8.164 1.00 88.00 166 MET A N 1
ATOM 1353 C CA . MET A 1 166 ? 21.912 13.700 -8.156 1.00 88.00 166 MET A CA 1
ATOM 1354 C C . MET A 1 166 ? 22.373 13.258 -9.547 1.00 88.00 166 MET A C 1
ATOM 1356 O O . MET A 1 166 ? 23.464 13.632 -9.963 1.00 88.00 166 MET A O 1
ATOM 1360 N N . THR A 1 167 ? 21.559 12.502 -10.288 1.00 80.44 167 THR A N 1
ATOM 1361 C CA . THR A 1 167 ? 21.923 12.053 -11.644 1.00 80.44 167 THR A CA 1
ATOM 1362 C C . THR A 1 167 ? 22.122 13.229 -12.601 1.00 80.44 167 THR A C 1
ATOM 1364 O O . THR A 1 167 ? 23.022 13.193 -13.433 1.00 80.44 167 THR A O 1
ATOM 1367 N N . SER A 1 168 ? 21.330 14.293 -12.453 1.00 72.69 168 SER A N 1
ATOM 1368 C CA . SER A 1 168 ? 21.432 15.494 -13.293 1.00 72.69 168 SER A CA 1
ATOM 1369 C C . SER A 1 168 ? 22.660 16.356 -12.981 1.00 72.69 168 SER A C 1
ATOM 1371 O O . SER A 1 168 ? 23.060 17.149 -13.818 1.00 72.69 168 SER A O 1
ATOM 1373 N N . ALA A 1 169 ? 23.246 16.225 -11.786 1.00 63.25 169 ALA A N 1
ATOM 1374 C CA . ALA A 1 169 ? 24.440 16.965 -11.369 1.00 63.25 169 ALA A CA 1
ATOM 1375 C C . ALA A 1 169 ? 25.763 16.250 -11.714 1.00 63.25 169 ALA A C 1
ATOM 1377 O O . ALA A 1 169 ? 26.835 16.831 -11.555 1.00 63.25 169 ALA A O 1
ATOM 1378 N N . VAL A 1 170 ? 25.693 14.977 -12.119 1.00 59.69 170 VAL A N 1
ATOM 1379 C CA . VAL A 1 170 ? 26.850 14.127 -12.466 1.00 59.69 170 VAL A CA 1
ATOM 1380 C C . VAL A 1 170 ? 27.045 14.021 -13.990 1.00 59.69 170 VAL A C 1
ATOM 1382 O O . VAL A 1 170 ? 28.100 13.571 -14.435 1.00 59.69 170 VAL A O 1
ATOM 1385 N N . MET A 1 171 ? 26.050 14.445 -14.778 1.00 51.28 171 MET A N 1
ATOM 1386 C CA . MET A 1 171 ? 26.138 14.628 -16.235 1.00 51.28 171 MET A CA 1
ATOM 1387 C C . MET A 1 171 ? 26.490 16.073 -16.578 1.00 51.28 171 MET A C 1
ATOM 1389 O O . MET A 1 171 ? 27.244 16.256 -17.559 1.00 51.28 171 MET A O 1
#

Organism: NCBI:txid29920

Radius of gyration: 15.8 Å; Cα contacts (8 Å, |Δi|>4): 294; chains: 1; bounding box: 46×39×38 Å

Foldseek 3Di:
DDCPPPPWDWDDCPDQLNVFQEFFAPVLCPPHFTWTWAFLQDLVNLVVDVVNVVVNPDSLRTHTHGPVLSCLLVVNVHQANQKAKAFPDWDPFADPPQWIKTKMKIFGNDPVCLVVVVRGYPPWADDPDSRIIITIGTHNDPVSNNVSSVVSRVVRVVRVVVSVVVVVVVD

pLDDT: mean 91.11, std 12.54, range [30.28, 98.62]

Nearest PDB structures (foldseek):
  1wqf-assembly1_A  TM=2.821E-01  e=1.589E+00  Mycobacterium tuberculosis
  6syv-assembly1_A  TM=5.661E-01  e=7.495E+00  Opitutus terrae PB90-1
  3f6t-assembly1_B  TM=3.336E-01  e=5.562E+00  Lactobacillus acidophilus NCFM

Mean predicted aligned error: 4.97 Å